Protein AF-A0A9D2LDR1-F1 (afdb_monomer_lite)

Structure (mmCIF, N/CA/C/O backbone):
data_AF-A0A9D2LDR1-F1
#
_entry.id   AF-A0A9D2LDR1-F1
#
loop_
_atom_site.group_PDB
_atom_site.id
_atom_site.type_symbol
_atom_site.label_atom_id
_atom_site.label_alt_id
_atom_site.label_comp_id
_atom_site.label_asym_id
_atom_site.label_entity_id
_atom_site.label_seq_id
_atom_site.pdbx_PDB_ins_code
_atom_site.Cartn_x
_atom_site.Cartn_y
_atom_site.Cartn_z
_atom_site.occupancy
_atom_site.B_iso_or_equiv
_atom_site.auth_seq_id
_atom_site.auth_comp_id
_atom_site.auth_asym_id
_atom_site.auth_atom_id
_atom_site.pdbx_PDB_model_num
ATOM 1 N N . LEU A 1 1 ? -4.494 6.767 -7.614 1.00 81.88 1 LEU A N 1
ATOM 2 C CA . LEU A 1 1 ? -4.358 6.661 -6.145 1.00 81.88 1 LEU A CA 1
ATOM 3 C C . LEU A 1 1 ? -3.072 7.377 -5.755 1.00 81.88 1 LEU A C 1
ATOM 5 O O . LEU A 1 1 ? -2.060 7.099 -6.382 1.00 81.88 1 LEU A O 1
ATOM 9 N N . THR A 1 2 ? -3.096 8.339 -4.830 1.00 90.38 2 THR A N 1
ATOM 10 C CA . THR A 1 2 ? -1.846 8.984 -4.383 1.00 90.38 2 THR A CA 1
ATOM 11 C C . THR A 1 2 ? -1.092 8.057 -3.435 1.00 90.38 2 THR A C 1
ATOM 13 O O . THR A 1 2 ? -1.709 7.220 -2.779 1.00 90.38 2 THR A O 1
ATOM 16 N N . TYR A 1 3 ? 0.229 8.217 -3.332 1.00 90.44 3 TYR A N 1
ATOM 17 C CA . TYR A 1 3 ? 1.063 7.361 -2.483 1.00 90.44 3 TYR A CA 1
ATOM 18 C C . TYR A 1 3 ? 0.580 7.316 -1.022 1.00 90.44 3 TYR A C 1
ATOM 20 O O . TYR A 1 3 ? 0.434 6.237 -0.461 1.00 90.44 3 TYR A O 1
ATOM 28 N N . ASN A 1 4 ? 0.235 8.465 -0.428 1.00 90.25 4 ASN A N 1
ATOM 29 C CA . ASN A 1 4 ? -0.297 8.513 0.940 1.00 90.25 4 ASN A CA 1
ATOM 30 C C . ASN A 1 4 ? -1.590 7.683 1.078 1.00 90.25 4 ASN A C 1
ATOM 32 O O . ASN A 1 4 ? -1.700 6.847 1.969 1.00 90.25 4 ASN A O 1
ATOM 36 N N . ARG A 1 5 ? -2.533 7.820 0.136 1.00 90.88 5 ARG A N 1
ATOM 37 C CA . ARG A 1 5 ? -3.779 7.035 0.144 1.00 90.88 5 ARG A CA 1
ATOM 38 C C . ARG A 1 5 ? -3.538 5.552 -0.107 1.00 90.88 5 ARG A C 1
ATOM 40 O O . ARG A 1 5 ? -4.230 4.724 0.464 1.00 90.88 5 ARG A O 1
ATOM 47 N N . PHE A 1 6 ? -2.545 5.209 -0.916 1.00 92.94 6 PHE A N 1
ATOM 48 C CA . PHE A 1 6 ? -2.146 3.824 -1.122 1.00 92.94 6 PHE A CA 1
ATOM 49 C C . PHE A 1 6 ? -1.622 3.183 0.164 1.00 92.94 6 PHE A C 1
ATOM 51 O O . PHE A 1 6 ? -2.133 2.146 0.571 1.00 92.94 6 PHE A O 1
ATOM 58 N N . ILE A 1 7 ? -0.683 3.838 0.850 1.00 92.12 7 ILE A N 1
ATOM 59 C CA . ILE A 1 7 ? -0.159 3.356 2.134 1.00 92.12 7 ILE A CA 1
ATOM 60 C C . ILE A 1 7 ? -1.259 3.319 3.204 1.00 92.12 7 ILE A C 1
ATOM 62 O O . ILE A 1 7 ? -1.329 2.355 3.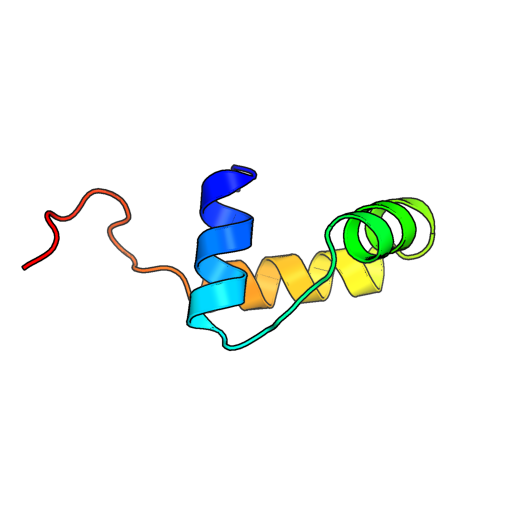961 1.00 92.12 7 ILE A O 1
ATOM 66 N N . GLN A 1 8 ? -2.153 4.314 3.236 1.00 91.56 8 GLN A N 1
ATOM 67 C CA . GLN A 1 8 ? -3.328 4.299 4.112 1.00 91.56 8 GLN A CA 1
ATOM 68 C C . GLN A 1 8 ? -4.208 3.071 3.841 1.00 91.56 8 GLN A C 1
ATOM 70 O O . GLN A 1 8 ? -4.570 2.370 4.778 1.00 91.56 8 GLN A O 1
ATOM 75 N N . GLY A 1 9 ? -4.535 2.799 2.575 1.00 92.75 9 GLY A N 1
ATOM 76 C CA . GLY A 1 9 ? -5.347 1.648 2.185 1.00 92.75 9 GLY A CA 1
ATOM 77 C C . GLY A 1 9 ? -4.696 0.316 2.552 1.00 92.75 9 GLY A C 1
ATOM 78 O O . GLY A 1 9 ? -5.364 -0.553 3.097 1.00 92.75 9 GLY A O 1
ATOM 79 N N . LEU A 1 10 ? -3.387 0.169 2.330 1.00 93.00 10 LEU A N 1
ATOM 80 C CA . LEU A 1 10 ? -2.641 -1.025 2.739 1.00 93.00 10 LEU A CA 1
ATOM 81 C C . LEU A 1 10 ? -2.654 -1.218 4.262 1.00 93.00 10 LEU A C 1
ATOM 83 O O . LEU A 1 10 ? -2.911 -2.323 4.729 1.00 93.00 10 LEU A O 1
ATOM 87 N N . GLY A 1 11 ? -2.471 -0.142 5.033 1.00 91.69 11 GLY A N 1
ATOM 88 C CA . GLY A 1 11 ? -2.569 -0.188 6.493 1.00 91.69 11 GLY A CA 1
ATOM 89 C C . GLY A 1 11 ? -3.970 -0.564 6.988 1.00 91.69 11 GLY A C 1
ATOM 90 O O . GLY A 1 11 ? -4.099 -1.395 7.881 1.00 91.69 11 GLY A O 1
ATOM 91 N N . LEU A 1 12 ? -5.026 -0.019 6.374 1.00 91.25 12 LEU A N 1
ATOM 92 C CA . LEU A 1 12 ? -6.420 -0.373 6.685 1.00 91.25 12 LEU A CA 1
ATOM 93 C C . LEU A 1 12 ? -6.764 -1.817 6.293 1.00 91.25 12 LEU A C 1
ATOM 95 O O . LEU A 1 12 ? -7.574 -2.456 6.957 1.00 91.25 12 LEU A O 1
ATOM 99 N N . ALA A 1 13 ? -6.129 -2.339 5.243 1.00 92.38 13 ALA A N 1
ATOM 100 C CA . ALA A 1 13 ? -6.237 -3.735 4.830 1.00 92.38 13 ALA A CA 1
ATOM 101 C C . ALA A 1 13 ? -5.424 -4.699 5.720 1.00 92.38 13 ALA A C 1
ATOM 103 O O . ALA A 1 13 ? -5.473 -5.906 5.495 1.00 92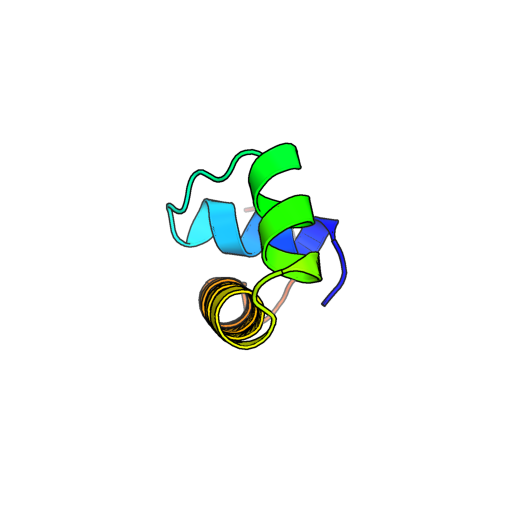.38 13 ALA A O 1
ATOM 104 N N . GLY A 1 14 ? -4.658 -4.191 6.697 1.00 90.88 14 GLY A N 1
ATOM 105 C CA . GLY A 1 14 ? -3.771 -4.996 7.543 1.00 90.88 14 GLY A CA 1
ATOM 106 C C . GLY A 1 14 ? -2.538 -5.540 6.813 1.00 90.88 14 GLY A C 1
ATOM 107 O O . GLY A 1 14 ? -1.926 -6.500 7.273 1.00 90.88 14 GLY A O 1
ATOM 108 N N . VAL A 1 15 ? -2.179 -4.957 5.666 1.00 89.50 15 VAL A N 1
ATOM 109 C CA . VAL A 1 15 ? -1.030 -5.375 4.859 1.00 89.50 15 VAL A CA 1
ATOM 110 C C . VAL A 1 15 ? 0.189 -4.556 5.272 1.00 89.50 15 VAL A C 1
ATOM 112 O O . VAL A 1 15 ? 0.346 -3.399 4.875 1.00 89.50 15 VAL A O 1
ATOM 115 N N . GLU A 1 16 ? 1.076 -5.162 6.060 1.00 86.62 16 GLU A N 1
ATOM 116 C CA . GLU A 1 16 ? 2.395 -4.593 6.336 1.00 86.62 16 GLU A CA 1
ATOM 117 C C . GLU A 1 16 ? 3.328 -4.828 5.147 1.00 86.62 16 GLU A C 1
ATOM 119 O O . GLU A 1 16 ? 3.579 -5.960 4.737 1.00 86.62 16 GLU A O 1
ATOM 124 N N . VAL A 1 17 ? 3.853 -3.741 4.585 1.00 80.69 17 VAL A N 1
ATOM 125 C CA . VAL A 1 17 ? 4.786 -3.791 3.455 1.00 80.69 17 VAL A CA 1
ATOM 126 C C . VAL A 1 17 ? 5.969 -2.871 3.697 1.00 80.69 17 VAL A C 1
ATOM 128 O O . VAL A 1 17 ? 5.808 -1.685 4.000 1.00 80.69 17 VAL A O 1
ATOM 131 N N . ASP A 1 18 ? 7.170 -3.412 3.494 1.00 90.56 18 ASP A N 1
ATOM 132 C CA . ASP A 1 18 ? 8.383 -2.612 3.381 1.00 90.56 18 ASP A CA 1
ATOM 133 C C . ASP A 1 18 ? 8.345 -1.829 2.061 1.00 90.56 18 ASP A C 1
ATOM 135 O O . ASP A 1 18 ? 8.137 -2.379 0.977 1.00 90.56 18 ASP A O 1
ATOM 139 N N . ARG A 1 19 ? 8.577 -0.520 2.152 1.00 89.88 19 ARG A N 1
ATOM 140 C CA . ARG A 1 19 ? 8.592 0.401 1.013 1.00 89.88 19 ARG A CA 1
ATOM 141 C C . ARG A 1 19 ? 9.678 0.051 -0.004 1.00 89.88 19 ARG A C 1
ATOM 143 O O . ARG A 1 19 ? 9.471 0.300 -1.189 1.00 89.88 19 ARG A O 1
ATOM 150 N N . ARG A 1 20 ? 10.808 -0.523 0.431 1.00 90.19 20 ARG A N 1
ATOM 151 C CA . ARG A 1 20 ? 11.865 -0.989 -0.481 1.00 90.19 20 ARG A CA 1
ATOM 152 C C . ARG A 1 20 ? 11.369 -2.168 -1.316 1.00 9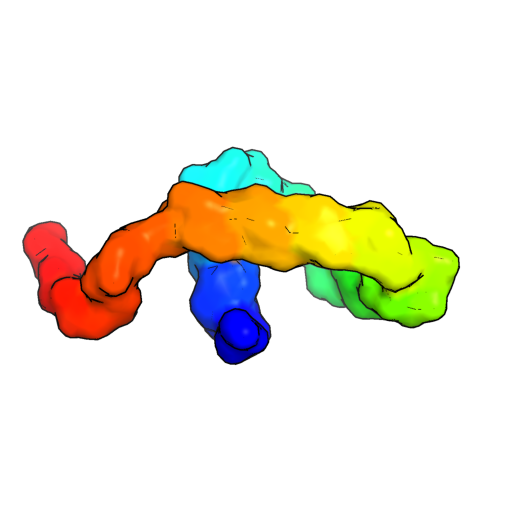0.19 20 ARG A C 1
ATOM 154 O O . ARG A 1 20 ? 11.416 -2.097 -2.539 1.00 90.19 20 ARG A O 1
ATOM 161 N N . MET A 1 21 ? 10.817 -3.187 -0.660 1.00 89.69 21 MET A N 1
ATOM 162 C CA . MET A 1 21 ? 10.227 -4.352 -1.329 1.00 89.69 21 MET A CA 1
ATOM 163 C C . MET A 1 21 ? 9.083 -3.952 -2.262 1.00 89.69 21 MET A C 1
ATOM 165 O O . MET A 1 21 ? 8.963 -4.474 -3.362 1.00 89.69 21 MET A O 1
ATOM 169 N N . LEU A 1 22 ? 8.260 -2.989 -1.849 1.00 91.50 22 LEU A N 1
ATOM 170 C CA . LEU A 1 22 ? 7.153 -2.487 -2.653 1.00 91.50 22 LEU A CA 1
ATOM 171 C C . LEU A 1 22 ? 7.629 -1.780 -3.930 1.00 91.50 22 LEU A C 1
ATOM 173 O O . LEU A 1 22 ? 7.007 -1.936 -4.978 1.00 91.50 22 LEU A O 1
ATOM 177 N N . ALA A 1 23 ? 8.727 -1.024 -3.859 1.00 91.75 23 ALA A N 1
ATOM 178 C CA . ALA A 1 23 ? 9.326 -0.395 -5.031 1.00 91.75 23 ALA A CA 1
ATOM 179 C C . ALA A 1 23 ? 9.924 -1.436 -5.988 1.00 91.75 23 ALA A C 1
ATOM 181 O O . ALA A 1 23 ? 9.707 -1.354 -7.194 1.00 91.75 23 ALA A O 1
ATOM 182 N N . GLU A 1 24 ? 10.625 -2.440 -5.459 1.00 93.00 24 GLU A N 1
ATOM 183 C CA . GLU A 1 24 ? 11.154 -3.542 -6.268 1.00 93.00 24 GLU A CA 1
ATOM 184 C C . GLU A 1 24 ? 10.031 -4.353 -6.920 1.00 93.00 24 GLU A C 1
ATOM 186 O O . GLU A 1 24 ? 10.122 -4.675 -8.104 1.00 93.00 24 GLU A O 1
ATOM 191 N N . LEU A 1 25 ? 8.945 -4.623 -6.194 1.00 92.38 25 LEU A N 1
ATOM 192 C CA . LEU A 1 25 ? 7.767 -5.297 -6.729 1.00 92.38 25 LEU A CA 1
ATOM 193 C C . LEU A 1 25 ? 7.110 -4.469 -7.838 1.00 92.38 25 LEU A C 1
ATOM 195 O O . LEU A 1 25 ? 6.774 -5.010 -8.882 1.00 92.38 25 LEU A O 1
ATOM 199 N N . ALA A 1 26 ? 6.987 -3.152 -7.661 1.00 91.81 26 ALA A N 1
ATOM 200 C CA . ALA A 1 26 ? 6.417 -2.270 -8.679 1.00 91.81 26 ALA A CA 1
ATOM 201 C C . ALA A 1 26 ? 7.219 -2.269 -9.993 1.00 91.81 26 ALA A C 1
ATOM 203 O O . ALA A 1 26 ? 6.639 -2.081 -11.061 1.00 91.81 26 ALA A O 1
ATOM 204 N N . VAL A 1 27 ? 8.541 -2.464 -9.917 1.00 94.50 27 VAL A N 1
ATOM 205 C CA . VAL A 1 27 ? 9.431 -2.502 -11.088 1.00 94.50 27 VAL A CA 1
ATOM 206 C C . VAL A 1 27 ? 9.460 -3.886 -11.736 1.00 94.50 27 VAL A C 1
ATOM 208 O O . VAL A 1 27 ? 9.438 -3.981 -12.961 1.00 94.50 27 VAL A O 1
ATOM 211 N N . ASN A 1 28 ? 9.520 -4.950 -10.932 1.00 95.62 28 ASN A N 1
ATOM 212 C CA . ASN A 1 28 ? 9.749 -6.311 -11.423 1.00 95.62 28 ASN A CA 1
ATOM 213 C C . ASN A 1 28 ? 8.456 -7.103 -11.674 1.00 95.62 28 ASN A C 1
ATOM 215 O O . ASN A 1 28 ? 8.456 -8.008 -12.504 1.00 95.62 28 ASN A O 1
ATOM 219 N N . ASP A 1 29 ? 7.361 -6.776 -10.983 1.00 94.00 29 ASP A N 1
ATOM 220 C CA . ASP A 1 29 ? 6.095 -7.511 -11.032 1.00 94.00 29 ASP A CA 1
ATOM 221 C C . ASP A 1 29 ? 4.888 -6.552 -11.009 1.00 94.00 29 ASP A C 1
ATOM 223 O O . ASP A 1 29 ? 4.219 -6.309 -9.997 1.00 94.00 29 ASP A O 1
ATOM 227 N N . ALA A 1 30 ? 4.599 -6.000 -12.188 1.00 93.50 30 ALA A N 1
ATOM 228 C CA . ALA A 1 30 ? 3.436 -5.152 -12.413 1.00 93.50 30 ALA A CA 1
ATOM 229 C C . ALA A 1 30 ? 2.087 -5.812 -12.037 1.00 93.50 30 ALA A C 1
ATOM 231 O O . ALA A 1 30 ? 1.268 -5.119 -11.422 1.00 93.50 30 ALA A O 1
ATOM 232 N N . PRO A 1 31 ? 1.797 -7.094 -12.365 1.00 94.75 31 PRO A N 1
ATOM 233 C CA . PRO A 1 31 ? 0.522 -7.698 -11.980 1.00 94.75 31 PRO A CA 1
ATOM 234 C C . PRO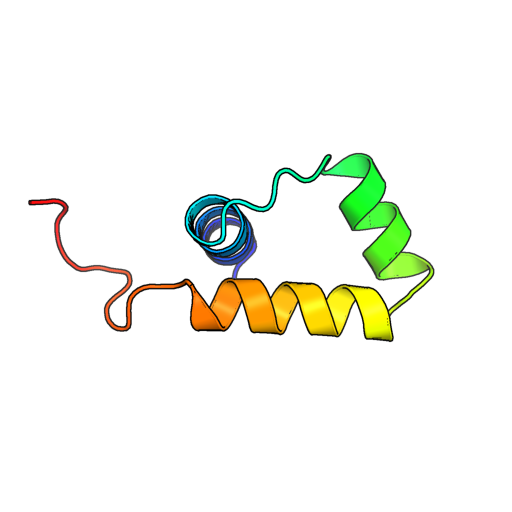 A 1 31 ? 0.369 -7.867 -10.463 1.00 94.75 31 PRO A C 1
ATOM 236 O O . PRO A 1 31 ? -0.710 -7.575 -9.938 1.00 94.75 31 PRO A O 1
ATOM 239 N N . ALA A 1 32 ? 1.423 -8.250 -9.735 1.00 91.88 32 ALA A N 1
ATOM 240 C CA . ALA A 1 32 ? 1.371 -8.308 -8.274 1.00 91.88 32 ALA A CA 1
ATOM 241 C C . ALA A 1 32 ? 1.162 -6.916 -7.658 1.00 91.88 32 ALA A C 1
ATOM 243 O O . ALA A 1 32 ? 0.336 -6.741 -6.758 1.00 91.88 32 ALA A O 1
ATOM 244 N N . PHE A 1 33 ? 1.849 -5.897 -8.183 1.00 93.00 33 PHE A N 1
ATOM 245 C CA . PHE A 1 33 ? 1.655 -4.520 -7.739 1.00 93.00 33 PHE A CA 1
ATOM 246 C C . PHE A 1 33 ? 0.223 -4.021 -7.995 1.00 93.00 33 PHE A C 1
ATOM 248 O O . PHE A 1 33 ? -0.374 -3.377 -7.130 1.00 93.00 33 PHE A O 1
ATOM 255 N N . ALA A 1 34 ? -0.371 -4.360 -9.143 1.00 94.19 34 ALA A N 1
ATOM 256 C CA . ALA A 1 34 ? -1.756 -4.016 -9.453 1.00 94.19 34 ALA A CA 1
ATOM 257 C C . ALA A 1 34 ? -2.745 -4.640 -8.452 1.00 94.19 34 ALA A C 1
ATOM 259 O O . ALA A 1 34 ? -3.664 -3.956 -8.000 1.00 94.19 34 ALA A O 1
ATOM 260 N N . ALA A 1 35 ? -2.525 -5.892 -8.040 1.00 94.19 35 ALA A N 1
ATOM 261 C CA . ALA A 1 35 ? -3.350 -6.543 -7.024 1.00 94.19 35 ALA A CA 1
ATOM 262 C C . ALA A 1 35 ? -3.294 -5.804 -5.674 1.00 94.19 35 ALA A C 1
ATOM 264 O O . ALA A 1 35 ? -4.333 -5.563 -5.059 1.00 94.19 35 ALA A O 1
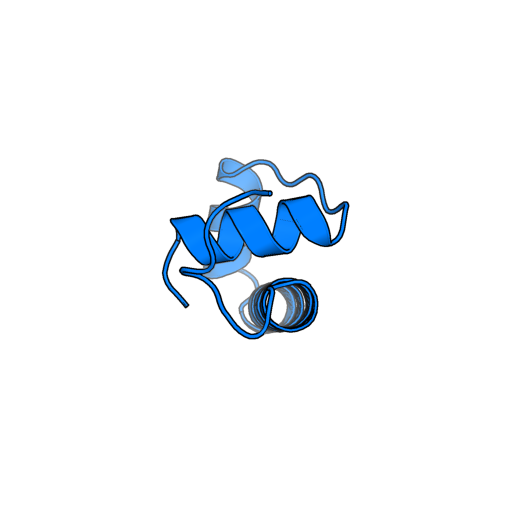ATOM 265 N N . LEU A 1 36 ? -2.106 -5.363 -5.243 1.00 92.06 36 LEU A N 1
ATOM 266 C CA . LEU A 1 36 ? -1.956 -4.562 -4.021 1.00 92.06 36 LEU A CA 1
ATOM 267 C C . LEU A 1 36 ? -2.680 -3.217 -4.115 1.00 92.06 36 LEU A C 1
ATOM 269 O O . LEU A 1 36 ? -3.281 -2.763 -3.140 1.00 92.06 36 LEU A O 1
ATOM 273 N N . VAL A 1 37 ? -2.648 -2.578 -5.285 1.00 93.50 37 VAL A N 1
ATOM 274 C CA . VAL A 1 37 ? -3.378 -1.328 -5.526 1.00 93.50 37 VAL A CA 1
ATOM 275 C C . VAL A 1 37 ? -4.888 -1.536 -5.400 1.00 93.50 37 VAL A C 1
ATOM 277 O O . VAL A 1 37 ? -5.555 -0.689 -4.807 1.00 93.50 37 VAL A O 1
ATOM 280 N N . GLU A 1 38 ? -5.432 -2.644 -5.902 1.00 94.94 38 GLU A N 1
ATOM 281 C CA . GLU A 1 38 ? -6.856 -2.964 -5.744 1.00 94.94 38 GLU A CA 1
ATOM 282 C 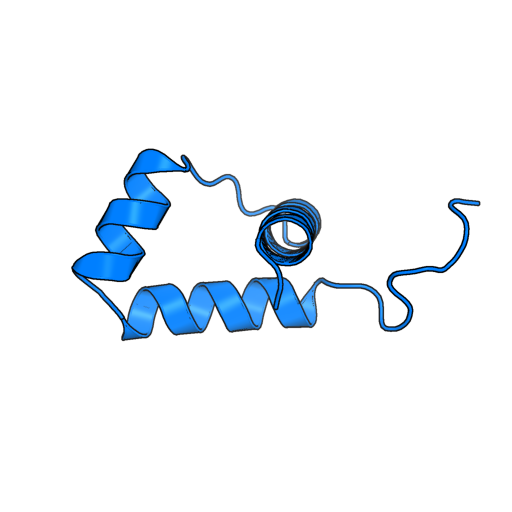C . GLU A 1 38 ? -7.225 -3.272 -4.288 1.00 94.94 38 GLU A C 1
ATOM 284 O O . GLU A 1 38 ? -8.219 -2.747 -3.786 1.00 94.94 38 GLU A O 1
ATOM 289 N N . VAL A 1 39 ? -6.393 -4.031 -3.567 1.00 93.06 39 VAL A N 1
ATOM 290 C CA . VAL A 1 39 ? -6.577 -4.269 -2.124 1.00 93.06 39 VAL A CA 1
ATOM 291 C C . VAL A 1 39 ? -6.623 -2.942 -1.362 1.00 93.06 39 VAL A C 1
ATOM 293 O O . VAL A 1 39 ? -7.555 -2.696 -0.597 1.00 93.06 39 VAL A O 1
ATOM 296 N N . ALA A 1 40 ? -5.671 -2.045 -1.627 1.00 93.56 40 ALA A N 1
ATOM 297 C CA . ALA A 1 40 ? -5.623 -0.738 -0.987 1.00 93.56 40 ALA A CA 1
ATOM 298 C C . ALA A 1 40 ? -6.843 0.131 -1.328 1.00 93.56 40 ALA A C 1
ATOM 300 O O . ALA A 1 40 ? -7.379 0.800 -0.451 1.00 93.56 40 ALA A O 1
ATOM 301 N N . LYS A 1 41 ? -7.309 0.123 -2.584 1.00 91.94 41 LYS A N 1
ATOM 302 C CA . LYS A 1 41 ? -8.520 0.856 -2.992 1.00 91.94 41 LYS A CA 1
ATOM 303 C C . LYS A 1 41 ? -9.767 0.343 -2.280 1.00 91.94 41 LYS A C 1
ATOM 305 O O . LYS A 1 41 ? -10.574 1.156 -1.844 1.00 91.94 41 LYS A O 1
ATOM 310 N N . ASN A 1 42 ? -9.910 -0.974 -2.151 1.00 93.06 42 ASN A N 1
ATOM 311 C CA . ASN A 1 42 ? -11.069 -1.590 -1.508 1.00 93.06 42 ASN A CA 1
ATOM 312 C C . ASN A 1 42 ? -11.111 -1.336 0.002 1.00 93.06 42 ASN A C 1
ATOM 314 O O . ASN A 1 42 ? -12.192 -1.270 0.580 1.00 93.06 42 ASN A O 1
ATOM 318 N N . ALA A 1 43 ? -9.948 -1.169 0.632 1.00 92.19 43 ALA A N 1
ATOM 319 C CA . ALA A 1 43 ? -9.840 -0.849 2.051 1.00 92.19 43 ALA A CA 1
ATOM 320 C C . ALA A 1 43 ? -9.982 0.651 2.361 1.00 92.19 43 ALA A C 1
ATOM 322 O O . ALA A 1 43 ? -10.129 1.027 3.525 1.00 92.19 43 ALA A O 1
ATOM 323 N N . LEU A 1 44 ? -9.931 1.527 1.352 1.00 90.38 44 LEU A N 1
ATOM 324 C CA . LEU A 1 44 ? -10.080 2.960 1.577 1.00 90.38 44 LEU A CA 1
ATOM 325 C C . LEU A 1 44 ? -11.536 3.348 1.870 1.00 90.38 44 LEU A C 1
ATOM 327 O O . LEU A 1 44 ? -12.464 2.819 1.254 1.00 90.38 44 LEU A O 1
ATOM 331 N N . PRO A 1 45 ? -11.757 4.340 2.752 1.00 85.69 45 PRO A N 1
ATOM 332 C CA . PRO A 1 45 ? -13.079 4.911 2.949 1.00 85.69 45 PRO A CA 1
ATOM 333 C C . PRO A 1 45 ? -13.589 5.545 1.651 1.00 85.69 45 PRO A C 1
ATOM 335 O O . PRO A 1 45 ? -12.824 6.180 0.922 1.00 85.69 45 PRO A O 1
ATOM 338 N N . LYS A 1 46 ? -14.901 5.443 1.395 1.00 78.12 46 LYS A N 1
ATOM 339 C CA . LYS A 1 46 ? -15.552 6.125 0.258 1.00 78.12 46 LYS A CA 1
ATOM 340 C C . LYS A 1 46 ? -15.361 7.642 0.303 1.00 78.12 46 LYS A C 1
ATOM 342 O O . LYS A 1 46 ? -15.298 8.269 -0.749 1.00 78.12 46 LYS A O 1
ATOM 347 N N . ASP A 1 47 ? -15.251 8.202 1.507 1.00 80.38 47 ASP A N 1
ATOM 348 C CA . ASP A 1 47 ? -14.983 9.617 1.719 1.00 80.38 47 ASP A CA 1
ATOM 349 C C . ASP A 1 47 ? -13.645 9.806 2.438 1.00 80.38 47 ASP A C 1
ATOM 351 O O . ASP A 1 47 ? -13.506 9.644 3.650 1.00 80.38 47 ASP A O 1
ATOM 355 N N . VAL A 1 48 ? -12.616 10.097 1.650 1.00 74.12 48 VAL A N 1
ATOM 356 C CA . VAL A 1 48 ? -11.230 10.159 2.121 1.00 74.12 48 VAL A CA 1
ATOM 357 C C . VAL A 1 48 ? -10.918 11.450 2.893 1.00 74.12 48 VAL A C 1
ATOM 359 O O . VAL A 1 48 ? -9.843 11.557 3.491 1.00 74.12 48 VAL A O 1
ATOM 362 N N . ASN A 1 49 ? -11.833 12.422 2.876 1.00 75.62 49 ASN A N 1
ATOM 363 C CA . ASN A 1 49 ? -11.698 13.724 3.534 1.00 75.62 49 ASN A CA 1
ATOM 364 C C . ASN A 1 49 ? -12.657 13.892 4.722 1.00 75.62 49 ASN A C 1
ATOM 366 O O . ASN A 1 49 ? -12.715 14.980 5.295 1.00 75.62 49 ASN A O 1
ATOM 370 N N . ALA A 1 50 ? -13.405 12.847 5.089 1.00 69.00 50 ALA A N 1
ATOM 371 C CA . ALA A 1 50 ? -14.271 12.896 6.257 1.00 69.00 50 ALA A CA 1
ATOM 372 C C . ALA A 1 50 ? -13.432 13.157 7.527 1.00 69.00 50 ALA A C 1
ATOM 374 O O . ALA A 1 50 ? -12.364 12.551 7.684 1.00 69.00 50 ALA A O 1
ATOM 375 N N . PRO A 1 51 ? -13.873 14.061 8.421 1.00 61.38 51 PRO A N 1
ATOM 376 C CA . PRO A 1 51 ? -13.166 14.329 9.666 1.00 61.38 51 PRO A CA 1
ATOM 377 C C . PRO A 1 51 ? -13.101 13.045 10.499 1.00 61.38 51 PRO A C 1
ATOM 379 O O . PRO A 1 51 ? -14.095 12.327 10.613 1.00 61.38 51 PRO A O 1
ATOM 382 N N . ALA A 1 52 ? -11.921 12.745 11.050 1.00 59.88 52 ALA A N 1
ATOM 383 C CA . ALA A 1 52 ? -11.777 11.668 12.022 1.00 59.88 52 ALA A CA 1
ATOM 384 C C . ALA A 1 52 ? -12.702 11.975 13.210 1.00 59.88 52 ALA A C 1
ATOM 386 O O . ALA A 1 52 ? -12.594 13.057 13.792 1.00 59.88 52 ALA A O 1
ATOM 387 N N . ALA A 1 53 ? -13.646 11.070 13.473 1.00 57.97 53 ALA A N 1
ATOM 388 C CA . ALA A 1 53 ? -14.573 11.158 14.598 1.00 57.97 53 ALA A CA 1
ATOM 389 C C . ALA A 1 53 ? -13.848 10.956 15.933 1.00 57.97 53 ALA A C 1
ATOM 391 O O . ALA A 1 53 ? -12.903 10.132 15.964 1.00 57.97 53 ALA A O 1
#

pLDDT: mean 88.16, std 8.89, range [57.97, 95.62]

Foldseek 3Di:
DDPVLLVVLCVLLVHDDDPVVLVVCVVPPVVVNVVSSVSSVVSADPDNPDDDD

Secondary structure (DSSP, 8-state):
--HHHHHHHHHHTT----HHHHHHHHHH-HHHHHHHHHHHHHHS-S-TTPPP-

Radius of gyration: 11.66 Å; chains: 1; bounding box: 27×23×27 Å

Organism: NCBI:txid2838513

Sequence (53 aa):
LTYNRFIQGLGLAGVEVDRRMLAELAVNDAPAFAALVEVAKNALPKDVNAPAA

InterPro domains:
  IPR005813 Large ribosomal subunit protein bL20 [PF00453] (1-36)
  IPR035566 Ribosomal protein bL20, C-terminal [G3DSA:1.10.1900.20] (1-46)
  IPR035566 Ribosomal protein bL20, C-terminal [SSF74731] (1-44)